Protein AF-A0A3R6Z598-F1 (afdb_monomer_lite)

Structure (mmCIF, N/CA/C/O backbone):
data_AF-A0A3R6Z598-F1
#
_entry.id   AF-A0A3R6Z598-F1
#
loop_
_atom_site.group_PDB
_atom_site.id
_atom_site.type_symbol
_atom_site.label_atom_id
_atom_site.label_alt_id
_atom_site.label_comp_id
_atom_site.label_asym_id
_atom_site.label_entity_id
_atom_site.label_seq_id
_atom_site.pdbx_PDB_ins_code
_atom_site.Cartn_x
_atom_site.Cartn_y
_atom_site.Cartn_z
_atom_site.occupancy
_atom_site.B_iso_or_equiv
_atom_site.auth_seq_id
_atom_site.auth_comp_id
_atom_site.auth_asym_id
_atom_site.auth_atom_id
_atom_site.pdbx_PDB_model_num
ATOM 1 N N . MET A 1 1 ? -0.559 -13.082 2.920 1.00 54.38 1 MET A N 1
ATOM 2 C CA . MET A 1 1 ? -1.347 -12.365 3.961 1.00 54.38 1 MET A CA 1
ATOM 3 C C . MET A 1 1 ? -2.102 -11.106 3.467 1.00 54.38 1 MET A C 1
ATOM 5 O O . MET A 1 1 ? -2.810 -10.510 4.268 1.00 54.38 1 MET A O 1
ATOM 9 N N . ARG A 1 2 ? -2.012 -10.672 2.191 1.00 60.94 2 ARG A N 1
ATOM 10 C CA . ARG A 1 2 ? -2.784 -9.516 1.658 1.00 60.94 2 ARG A CA 1
ATOM 11 C C . ARG A 1 2 ? -4.159 -9.906 1.095 1.00 60.94 2 ARG A C 1
ATOM 13 O O . ARG A 1 2 ? -5.137 -9.230 1.385 1.00 60.94 2 ARG A O 1
ATOM 20 N N . LEU A 1 3 ? -4.236 -11.046 0.399 1.00 59.78 3 LEU A N 1
ATOM 21 C CA . LEU A 1 3 ? -5.486 -11.645 -0.090 1.00 59.78 3 LEU A CA 1
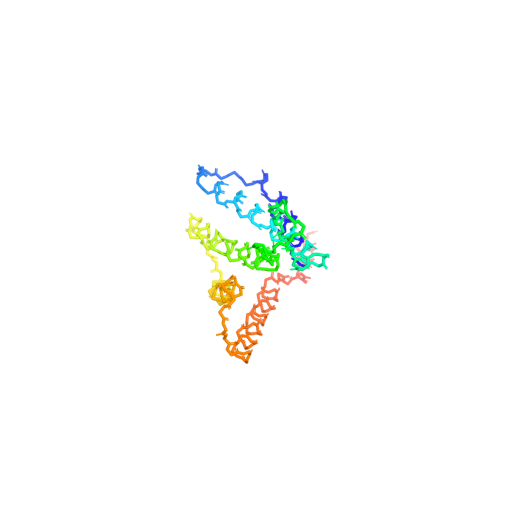ATOM 22 C C . LEU A 1 3 ? -6.497 -11.879 1.045 1.00 59.78 3 LEU A C 1
ATOM 24 O O . LEU A 1 3 ? -7.640 -11.459 0.946 1.00 59.78 3 LEU A O 1
ATOM 28 N N . PHE A 1 4 ? -6.057 -12.468 2.161 1.00 62.81 4 PHE A N 1
ATOM 29 C CA . PHE A 1 4 ? -6.918 -12.685 3.327 1.00 62.81 4 PHE A CA 1
ATOM 30 C C . PHE A 1 4 ? -7.465 -11.380 3.913 1.00 62.81 4 PHE A C 1
ATOM 32 O O . PHE A 1 4 ? -8.636 -11.327 4.254 1.00 62.81 4 PHE A O 1
ATOM 39 N N . ARG A 1 5 ? -6.667 -10.302 3.955 1.00 64.75 5 ARG A N 1
ATOM 40 C CA . ARG A 1 5 ? -7.159 -8.981 4.387 1.00 64.75 5 ARG A CA 1
ATOM 41 C C . ARG A 1 5 ? -8.180 -8.387 3.422 1.00 64.75 5 ARG A C 1
ATOM 43 O O . ARG A 1 5 ? -9.102 -7.713 3.866 1.00 64.75 5 ARG A O 1
ATOM 50 N N . PHE A 1 6 ? -8.017 -8.629 2.123 1.00 64.25 6 PHE A N 1
ATOM 51 C CA . PHE A 1 6 ? -9.007 -8.235 1.126 1.00 64.25 6 PHE A CA 1
ATOM 52 C C . PHE A 1 6 ? -10.321 -9.008 1.305 1.00 64.25 6 PHE A C 1
ATOM 54 O O . PHE A 1 6 ? -11.374 -8.381 1.369 1.00 64.25 6 PHE A O 1
ATOM 61 N N . ILE A 1 7 ? -10.258 -10.336 1.449 1.00 65.38 7 ILE A N 1
ATOM 62 C CA . ILE A 1 7 ? -11.435 -11.192 1.670 1.00 65.38 7 ILE A CA 1
ATOM 63 C C . ILE A 1 7 ? -12.159 -10.785 2.955 1.00 65.38 7 ILE A C 1
ATOM 65 O O . ILE A 1 7 ? -13.371 -10.600 2.938 1.00 65.38 7 ILE A O 1
ATOM 69 N N . ASP A 1 8 ? -11.415 -10.570 4.039 1.00 64.31 8 ASP A N 1
ATOM 70 C CA . ASP A 1 8 ? -11.957 -10.140 5.328 1.00 64.31 8 ASP A CA 1
ATOM 71 C C . ASP A 1 8 ? -12.664 -8.776 5.209 1.00 64.31 8 ASP A C 1
ATOM 73 O O . ASP A 1 8 ? -13.822 -8.623 5.594 1.00 64.31 8 ASP A O 1
ATOM 77 N N . MET A 1 9 ? -12.038 -7.795 4.542 1.00 65.81 9 MET A N 1
ATOM 78 C CA . MET A 1 9 ? -12.676 -6.503 4.260 1.00 65.81 9 MET A CA 1
ATOM 79 C C . MET A 1 9 ? -13.914 -6.607 3.369 1.00 65.81 9 MET A C 1
ATOM 81 O O . MET A 1 9 ? -14.874 -5.868 3.588 1.00 65.81 9 MET A O 1
ATOM 85 N N . TRP A 1 10 ? -13.892 -7.481 2.363 1.00 66.25 10 TRP A N 1
ATOM 86 C CA . TRP A 1 10 ? -15.014 -7.693 1.453 1.00 66.25 10 TRP A CA 1
ATOM 87 C C . TRP A 1 10 ? -16.196 -8.354 2.164 1.00 66.25 10 TRP A C 1
ATOM 89 O O . TRP A 1 10 ? -17.331 -7.923 1.981 1.00 66.25 10 TRP A O 1
ATOM 99 N N . MET A 1 11 ? -15.936 -9.338 3.030 1.00 64.31 11 MET A N 1
ATOM 100 C CA . MET A 1 11 ? -16.964 -10.007 3.832 1.00 64.31 11 MET A CA 1
ATOM 101 C C . MET A 1 11 ? -17.554 -9.104 4.923 1.00 64.31 11 MET A C 1
ATOM 103 O O . MET A 1 11 ? -18.752 -9.175 5.191 1.00 64.31 11 MET A O 1
ATOM 107 N N . LEU A 1 12 ? -16.756 -8.209 5.513 1.00 62.19 12 LEU A N 1
ATOM 108 C CA . LEU A 1 12 ? -17.228 -7.214 6.486 1.00 62.19 12 LEU A CA 1
ATOM 109 C C . LEU A 1 12 ? -17.931 -6.008 5.848 1.00 62.19 12 LEU A C 1
ATOM 111 O O . LEU A 1 12 ? -18.645 -5.275 6.527 1.00 62.19 12 LEU A O 1
ATOM 115 N N . PHE A 1 13 ? -17.736 -5.753 4.556 1.00 62.94 13 PHE A N 1
ATOM 116 C CA . PHE A 1 13 ? -18.362 -4.620 3.877 1.00 62.94 13 PHE A CA 1
ATOM 117 C C . PHE A 1 13 ? -19.906 -4.635 3.901 1.00 62.94 13 PHE A C 1
ATOM 119 O O . PHE A 1 13 ? -20.483 -3.595 4.227 1.00 62.94 13 PHE A O 1
ATOM 126 N N . PRO A 1 14 ? -20.605 -5.750 3.600 1.00 62.31 14 PRO A N 1
ATOM 127 C CA . PRO A 1 14 ? -22.068 -5.793 3.637 1.00 62.31 14 PRO A CA 1
ATOM 128 C C . PRO A 1 14 ? -22.657 -5.704 5.052 1.00 62.31 14 PRO A C 1
ATOM 130 O O . PRO A 1 14 ? -23.812 -5.308 5.196 1.00 62.31 14 PRO A O 1
ATOM 133 N N . THR A 1 15 ? -21.894 -6.035 6.098 1.00 61.12 15 THR A N 1
ATOM 134 C CA . THR A 1 15 ? -22.386 -6.017 7.486 1.00 61.12 15 THR A CA 1
ATOM 135 C C . THR A 1 15 ? -22.298 -4.637 8.138 1.00 61.12 15 THR A C 1
ATOM 137 O O . THR A 1 15 ? -22.972 -4.384 9.138 1.00 61.12 15 THR A O 1
ATOM 140 N N . VAL A 1 16 ? -21.527 -3.704 7.567 1.00 64.31 16 VAL A N 1
ATOM 141 C CA . VAL A 1 16 ? -21.363 -2.363 8.137 1.00 64.31 16 VAL A CA 1
ATOM 142 C C . VAL A 1 16 ? -22.366 -1.371 7.540 1.00 64.31 16 VAL A C 1
ATOM 144 O O . VAL A 1 16 ? -22.236 -0.915 6.403 1.00 64.31 16 VAL A O 1
ATOM 147 N N . LYS A 1 17 ? -23.346 -0.956 8.350 1.00 64.19 17 LYS A N 1
ATOM 148 C CA . LYS A 1 17 ? -24.222 0.186 8.045 1.00 64.19 17 LYS A CA 1
ATOM 149 C C . LYS A 1 17 ? -23.512 1.498 8.395 1.00 64.19 17 LYS A C 1
ATOM 151 O O . LYS A 1 17 ? -23.616 1.995 9.514 1.00 64.19 17 LYS A O 1
ATOM 156 N N . ASP A 1 18 ? -22.779 2.066 7.440 1.00 67.31 18 ASP A N 1
ATOM 157 C CA . ASP A 1 18 ? -22.154 3.383 7.610 1.00 67.31 18 ASP A CA 1
ATOM 158 C C . ASP A 1 18 ? -23.231 4.495 7.565 1.00 67.31 18 ASP A C 1
ATOM 160 O O . ASP A 1 18 ? -23.926 4.656 6.562 1.00 67.31 18 ASP A O 1
ATOM 164 N N . LYS A 1 19 ? -23.355 5.293 8.639 1.00 68.19 19 LYS A N 1
ATOM 165 C CA . LYS A 1 19 ? -24.303 6.429 8.719 1.00 68.19 19 LYS A CA 1
ATOM 166 C C . LYS A 1 19 ? -23.965 7.586 7.769 1.00 68.19 19 LYS A C 1
ATOM 168 O O . LYS A 1 19 ? -24.848 8.369 7.440 1.00 68.19 19 LYS A O 1
ATOM 173 N N . SER A 1 20 ? -22.705 7.726 7.346 1.00 80.25 20 SER A N 1
ATOM 174 C CA . SER A 1 20 ? -22.258 8.839 6.500 1.00 80.25 20 SER A CA 1
ATOM 175 C C . SER A 1 20 ? -21.803 8.359 5.118 1.00 80.25 20 SER A C 1
ATOM 177 O O . SER A 1 20 ? -21.050 7.389 4.982 1.00 80.25 20 SER A O 1
ATOM 179 N N . SER A 1 21 ? -22.231 9.079 4.075 1.00 79.75 21 SER A N 1
ATOM 180 C CA . SER A 1 21 ? -21.875 8.774 2.680 1.00 79.75 21 SER A CA 1
ATOM 181 C C . SER A 1 21 ? -20.357 8.809 2.453 1.00 79.75 21 SER A C 1
ATOM 183 O O . SER A 1 21 ? -19.799 7.959 1.759 1.00 79.75 21 SER A O 1
ATOM 185 N N . VAL A 1 22 ? -19.658 9.731 3.123 1.00 79.81 22 VAL A N 1
ATOM 186 C CA . VAL A 1 22 ? -18.204 9.878 2.987 1.00 79.81 22 VAL A CA 1
ATOM 187 C C . VAL A 1 22 ? -17.445 8.718 3.634 1.00 79.81 22 VAL A C 1
ATOM 189 O O . VAL A 1 22 ? -16.492 8.221 3.040 1.00 79.81 22 VAL A O 1
ATOM 192 N N . THR A 1 23 ? -17.861 8.229 4.808 1.00 79.75 23 THR A N 1
ATOM 193 C CA . THR A 1 23 ? -17.222 7.048 5.420 1.00 79.75 23 THR A CA 1
ATOM 194 C C . THR A 1 23 ? -17.426 5.811 4.547 1.00 79.75 23 THR A C 1
ATOM 196 O O . THR A 1 23 ? -16.484 5.048 4.331 1.00 79.75 23 THR A O 1
ATOM 199 N N . ARG A 1 24 ? -18.618 5.663 3.954 1.00 80.69 24 ARG A N 1
ATOM 200 C CA . ARG A 1 24 ? -18.903 4.595 2.991 1.00 80.69 24 ARG A CA 1
ATOM 201 C C . ARG A 1 24 ? -18.015 4.697 1.748 1.00 80.69 24 ARG A C 1
ATOM 203 O O . ARG A 1 24 ? -17.502 3.680 1.283 1.00 80.69 24 ARG A O 1
ATOM 210 N N . PHE A 1 25 ? -17.810 5.904 1.218 1.00 82.50 25 PHE A N 1
ATOM 211 C CA . PHE A 1 25 ? -16.898 6.142 0.098 1.00 82.50 25 PHE A CA 1
ATOM 212 C C . PHE A 1 25 ? -15.451 5.793 0.459 1.00 82.50 25 PHE A C 1
ATOM 214 O O . PHE A 1 25 ? -14.818 5.046 -0.278 1.00 82.50 25 PHE A O 1
ATOM 221 N N . LEU A 1 26 ? -14.950 6.237 1.616 1.00 82.00 26 LEU A N 1
ATOM 222 C CA . LEU A 1 26 ? -13.602 5.908 2.094 1.00 82.00 26 LEU A CA 1
ATOM 223 C C . LEU A 1 26 ? -13.401 4.394 2.250 1.00 82.00 26 LEU A C 1
ATOM 225 O O . LEU A 1 26 ? -12.362 3.867 1.855 1.00 82.00 26 LEU A O 1
ATOM 229 N N . ARG A 1 27 ? -14.404 3.673 2.767 1.00 82.06 27 ARG A N 1
ATOM 230 C CA . ARG A 1 27 ? -14.362 2.209 2.891 1.00 82.06 27 ARG A CA 1
ATOM 231 C C . ARG A 1 27 ? -14.312 1.529 1.520 1.00 82.06 27 ARG A C 1
ATOM 233 O O . ARG A 1 27 ? -13.471 0.658 1.312 1.00 82.06 27 ARG A O 1
ATOM 240 N N . LYS A 1 28 ? -15.153 1.960 0.572 1.00 82.69 28 LYS A N 1
ATOM 241 C CA . LYS A 1 28 ? -15.140 1.472 -0.821 1.00 82.69 28 LYS A CA 1
ATOM 242 C C . LYS A 1 28 ? -13.811 1.762 -1.516 1.00 82.69 28 LYS A C 1
ATOM 244 O O . LYS A 1 28 ? -13.245 0.867 -2.133 1.00 82.69 28 LYS A O 1
ATOM 249 N N . ALA A 1 29 ? -13.300 2.984 -1.379 1.00 83.00 29 ALA A N 1
ATOM 250 C CA . ALA A 1 29 ? -12.017 3.395 -1.931 1.00 83.00 29 ALA A CA 1
ATOM 251 C C . ALA A 1 29 ? -10.882 2.540 -1.360 1.00 83.00 29 ALA A C 1
ATOM 253 O O . ALA A 1 29 ? -10.038 2.068 -2.112 1.00 83.00 29 ALA A O 1
ATOM 254 N N . ARG A 1 30 ? -10.906 2.251 -0.053 1.00 83.31 30 ARG A N 1
ATOM 255 C CA . ARG A 1 30 ? -9.912 1.387 0.590 1.00 83.31 30 ARG A CA 1
ATOM 256 C C . ARG A 1 30 ? -9.959 -0.040 0.036 1.00 83.31 30 ARG A C 1
ATOM 258 O O . ARG A 1 30 ? -8.915 -0.587 -0.310 1.00 83.31 30 ARG A O 1
ATOM 265 N N . ILE A 1 31 ? -11.148 -0.618 -0.131 1.00 82.94 31 ILE A N 1
ATOM 266 C CA . ILE A 1 31 ? -11.314 -1.937 -0.767 1.00 82.94 31 ILE A CA 1
ATOM 267 C C . ILE A 1 31 ? -10.770 -1.917 -2.199 1.00 82.94 31 ILE A C 1
ATOM 269 O O . ILE A 1 31 ? -9.975 -2.782 -2.557 1.00 82.94 31 ILE A O 1
ATOM 273 N N . LEU A 1 32 ? -11.124 -0.902 -2.992 1.00 83.81 32 LEU A N 1
ATOM 274 C CA . LEU A 1 32 ? -10.622 -0.747 -4.356 1.00 83.81 32 LEU A CA 1
ATOM 275 C C . LEU A 1 32 ? -9.091 -0.638 -4.387 1.00 83.81 32 LEU A C 1
ATOM 277 O O . LEU A 1 32 ? -8.451 -1.297 -5.199 1.00 83.81 32 LEU A O 1
ATOM 281 N N . THR A 1 33 ? -8.479 0.114 -3.465 1.00 85.62 33 THR A N 1
ATOM 282 C CA . THR A 1 33 ? -7.013 0.188 -3.377 1.00 85.62 33 THR A CA 1
ATOM 283 C C . THR A 1 33 ? -6.375 -1.160 -3.050 1.00 85.62 33 THR A C 1
ATOM 285 O O . THR A 1 33 ? -5.319 -1.461 -3.601 1.00 85.62 33 THR A O 1
ATOM 288 N N . PHE A 1 34 ? -7.014 -2.005 -2.231 1.00 81.81 34 PHE A N 1
ATOM 289 C CA . PHE A 1 34 ? -6.540 -3.372 -1.986 1.00 81.81 34 PHE A CA 1
ATOM 290 C C . PHE A 1 34 ? -6.644 -4.256 -3.233 1.00 81.81 34 PHE A C 1
ATOM 292 O O . PHE A 1 34 ? -5.706 -5.005 -3.507 1.00 81.81 34 PHE A O 1
ATOM 299 N N . VAL A 1 35 ? -7.729 -4.137 -4.008 1.00 83.31 35 VAL A N 1
ATOM 300 C CA . VAL A 1 35 ? -7.879 -4.838 -5.296 1.00 83.31 35 VAL A CA 1
ATOM 301 C C . VAL A 1 35 ? -6.770 -4.426 -6.256 1.00 83.31 35 VAL A C 1
ATOM 303 O O . VAL A 1 35 ? -6.075 -5.286 -6.787 1.00 83.31 35 VAL A O 1
ATOM 306 N N . CYS A 1 36 ? -6.554 -3.121 -6.434 1.00 83.50 36 CYS A N 1
ATOM 307 C CA . CYS A 1 36 ? -5.505 -2.608 -7.312 1.00 83.50 36 CYS A CA 1
ATOM 308 C C . CYS A 1 36 ? -4.111 -3.035 -6.840 1.00 83.50 36 CYS A C 1
ATOM 310 O O . CYS A 1 36 ? -3.287 -3.434 -7.656 1.00 83.50 36 CYS A O 1
ATOM 312 N N . MET A 1 37 ? -3.848 -3.007 -5.529 1.00 84.06 37 MET A N 1
ATOM 313 C CA . MET A 1 37 ? -2.574 -3.462 -4.970 1.00 84.06 37 MET A CA 1
ATOM 314 C C . MET A 1 37 ? -2.327 -4.941 -5.289 1.00 84.06 37 MET A C 1
ATOM 316 O O . MET A 1 37 ? -1.249 -5.279 -5.766 1.00 84.06 37 MET A O 1
ATOM 320 N N . TYR A 1 38 ? -3.329 -5.805 -5.089 1.00 81.56 38 TYR A N 1
ATOM 321 C CA . TYR A 1 38 ? -3.233 -7.221 -5.446 1.00 81.56 38 TYR A CA 1
ATOM 322 C C . TYR A 1 38 ? -3.039 -7.409 -6.955 1.00 81.56 38 TYR A C 1
ATOM 324 O O . TYR A 1 38 ? -2.161 -8.158 -7.374 1.00 81.56 38 TYR A O 1
ATOM 332 N N . LEU A 1 39 ? -3.804 -6.697 -7.783 1.00 83.50 39 LEU A N 1
ATOM 333 C CA . LEU A 1 39 ? -3.697 -6.783 -9.237 1.00 83.50 39 LEU A CA 1
ATOM 334 C C . LEU A 1 39 ? -2.296 -6.382 -9.722 1.00 83.50 39 LEU A C 1
ATOM 336 O O . LEU A 1 39 ? -1.671 -7.131 -10.466 1.00 83.50 39 LEU A O 1
ATOM 340 N N . PHE A 1 40 ? -1.767 -5.245 -9.264 1.00 83.38 40 PHE A N 1
ATOM 341 C CA . PHE A 1 40 ? -0.434 -4.780 -9.650 1.00 83.38 40 PHE A CA 1
ATOM 342 C C . PHE A 1 40 ? 0.687 -5.653 -9.098 1.00 83.38 40 PHE A C 1
ATOM 344 O O . PHE A 1 40 ? 1.696 -5.818 -9.777 1.00 83.38 40 PHE A O 1
ATOM 351 N N . GLU A 1 41 ? 0.525 -6.229 -7.906 1.00 83.56 41 GLU A N 1
ATOM 352 C CA . GLU A 1 41 ? 1.467 -7.208 -7.360 1.00 83.56 41 GLU A CA 1
ATOM 353 C C . GLU A 1 41 ? 1.572 -8.421 -8.294 1.00 83.56 41 GLU A C 1
ATOM 355 O O . GLU A 1 41 ? 2.671 -8.745 -8.740 1.00 83.56 41 GLU A O 1
ATOM 360 N N . ASN A 1 42 ? 0.441 -9.003 -8.704 1.00 82.69 42 ASN A N 1
ATOM 361 C CA . ASN A 1 42 ? 0.432 -10.141 -9.625 1.00 82.69 42 ASN A CA 1
ATOM 362 C C . ASN A 1 42 ? 0.928 -9.765 -11.029 1.00 82.69 42 ASN A C 1
ATOM 364 O O . ASN A 1 42 ? 1.775 -10.463 -11.576 1.00 82.69 42 ASN A O 1
ATOM 368 N N . ILE A 1 43 ? 0.479 -8.638 -11.598 1.00 82.12 43 ILE A N 1
ATOM 369 C CA . ILE A 1 43 ? 0.964 -8.164 -12.906 1.00 82.12 43 ILE A CA 1
ATOM 370 C C . ILE A 1 43 ?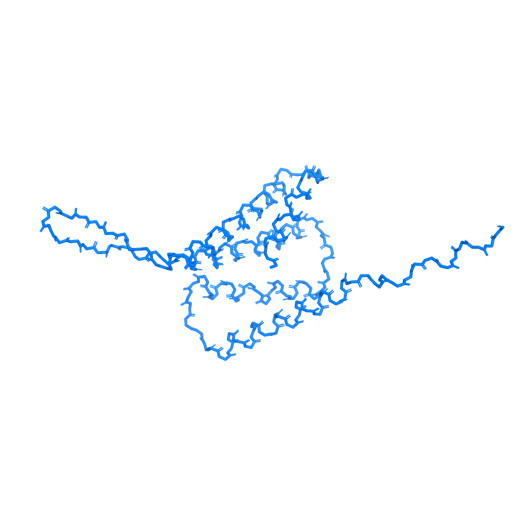 2.474 -7.942 -12.861 1.00 82.12 43 ILE A C 1
ATOM 372 O O . ILE A 1 43 ? 3.159 -8.320 -13.800 1.00 82.12 43 ILE A O 1
ATOM 376 N N . SER A 1 44 ? 3.015 -7.386 -11.773 1.00 81.81 44 SER A N 1
ATOM 377 C CA . SER A 1 44 ? 4.453 -7.129 -11.663 1.00 81.81 44 SER A CA 1
ATOM 378 C C . SER A 1 44 ? 5.316 -8.393 -11.632 1.00 81.81 44 SER A C 1
ATOM 380 O O . 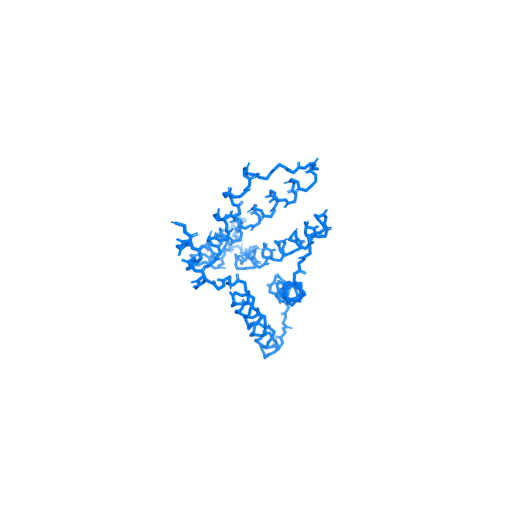SER A 1 44 ? 6.482 -8.310 -12.011 1.00 81.81 44 SER A O 1
ATOM 382 N N . LEU A 1 45 ? 4.757 -9.541 -11.225 1.00 78.88 45 LEU A N 1
ATOM 383 C CA . LEU A 1 45 ? 5.451 -10.832 -11.266 1.00 78.88 45 LEU A CA 1
ATOM 384 C C . LEU A 1 45 ? 5.608 -11.343 -12.704 1.00 78.88 45 LEU A C 1
ATOM 386 O O . LEU A 1 45 ? 6.664 -11.860 -13.052 1.00 78.88 45 LEU A O 1
ATOM 390 N N . PHE A 1 46 ? 4.581 -11.171 -13.542 1.00 77.56 46 PHE A N 1
ATOM 391 C CA . PHE A 1 46 ? 4.594 -11.635 -14.936 1.00 77.56 46 PHE A CA 1
ATOM 392 C C . PHE A 1 46 ? 5.178 -10.601 -15.908 1.00 77.56 46 PHE A C 1
ATOM 394 O O . PHE A 1 46 ? 5.896 -10.943 -16.842 1.00 77.56 46 PHE A O 1
ATOM 401 N N . PHE A 1 47 ? 4.895 -9.322 -15.670 1.00 77.81 47 PHE A N 1
ATOM 402 C CA . PHE A 1 47 ? 5.295 -8.184 -16.489 1.00 77.81 47 PHE A CA 1
ATOM 403 C C . PHE A 1 47 ? 5.912 -7.111 -15.585 1.00 77.81 47 PHE A C 1
ATOM 405 O O . PHE A 1 47 ? 5.246 -6.150 -15.202 1.00 77.81 47 PHE A O 1
ATOM 412 N N . PRO A 1 48 ? 7.197 -7.228 -15.213 1.00 72.88 48 PRO A N 1
ATOM 413 C CA . PRO A 1 48 ? 7.831 -6.283 -14.292 1.00 72.88 48 PRO A CA 1
ATOM 414 C C . PRO A 1 48 ? 7.974 -4.876 -14.890 1.00 72.88 48 PRO A C 1
ATOM 416 O O . PRO A 1 48 ? 7.960 -3.872 -14.167 1.00 72.88 48 PRO A O 1
ATOM 419 N N . SER A 1 49 ? 8.120 -4.773 -16.212 1.00 75.94 49 SER A N 1
ATOM 420 C CA . SER A 1 49 ? 8.170 -3.509 -16.950 1.00 75.94 49 SER A CA 1
ATOM 421 C C . SER A 1 49 ? 7.481 -3.670 -18.298 1.00 75.94 49 SER A C 1
ATOM 423 O O . SER A 1 49 ? 7.813 -4.574 -19.057 1.00 75.94 49 SER A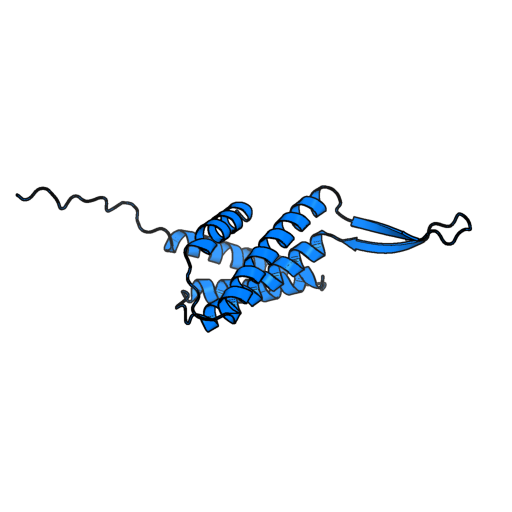 O 1
ATOM 425 N N . THR A 1 50 ? 6.530 -2.792 -18.602 1.00 74.06 50 THR A N 1
ATOM 426 C CA . THR A 1 50 ? 5.919 -2.708 -19.933 1.00 74.06 50 THR A CA 1
ATOM 427 C C . THR A 1 50 ? 6.437 -1.472 -20.642 1.00 74.06 50 THR A C 1
ATOM 429 O O . THR A 1 50 ? 6.309 -0.353 -20.135 1.00 74.06 50 THR A O 1
ATOM 432 N N . HIS A 1 51 ? 7.021 -1.682 -21.815 1.00 74.75 51 HIS A N 1
ATOM 433 C CA . HIS A 1 51 ? 7.499 -0.614 -22.676 1.00 74.75 51 HIS A CA 1
ATOM 434 C C . HIS A 1 51 ? 6.398 -0.259 -23.669 1.00 74.75 51 HIS A C 1
ATOM 436 O O . HIS A 1 51 ? 6.056 -1.053 -24.542 1.00 74.75 51 HIS A O 1
ATOM 442 N N . VAL A 1 52 ? 5.834 0.935 -23.529 1.00 69.44 52 VAL A N 1
ATOM 443 C CA . VAL A 1 52 ? 4.934 1.495 -24.532 1.00 69.44 52 VAL A CA 1
ATOM 444 C C . VAL A 1 52 ? 5.813 2.030 -25.653 1.00 69.44 52 VAL A C 1
ATOM 446 O O . VAL A 1 52 ? 6.574 2.986 -25.464 1.00 69.44 52 VAL A O 1
ATOM 449 N N . THR A 1 53 ? 5.755 1.360 -26.799 1.00 72.94 53 THR A N 1
ATOM 450 C CA . THR A 1 53 ? 6.392 1.818 -28.034 1.00 72.94 53 THR A CA 1
ATOM 451 C C . THR A 1 53 ? 5.347 2.515 -28.884 1.00 72.94 53 THR A C 1
ATOM 453 O O . THR A 1 53 ? 4.214 2.049 -28.977 1.00 72.94 53 THR A O 1
ATOM 456 N N . VAL A 1 54 ? 5.716 3.652 -29.464 1.00 68.25 54 VAL A N 1
ATOM 457 C CA . VAL A 1 54 ? 4.906 4.325 -30.480 1.00 68.25 54 VAL A CA 1
ATOM 458 C C . VAL A 1 54 ? 5.634 4.135 -31.802 1.00 68.25 54 VAL A C 1
ATOM 460 O O . VAL A 1 54 ? 6.854 4.312 -31.871 1.00 68.25 54 VAL A O 1
ATOM 463 N N . ASP A 1 55 ? 4.902 3.689 -32.818 1.00 63.31 55 ASP A N 1
ATOM 464 C CA . ASP A 1 55 ? 5.433 3.519 -34.166 1.00 63.31 55 ASP A CA 1
ATOM 465 C C . ASP A 1 55 ? 5.202 4.823 -34.937 1.00 63.31 55 ASP A C 1
ATOM 467 O O . ASP A 1 55 ? 4.068 5.165 -35.263 1.00 63.31 55 ASP A O 1
ATOM 471 N N . GLU A 1 56 ? 6.268 5.587 -35.182 1.00 60.19 56 GLU A N 1
ATOM 472 C CA . GLU A 1 56 ? 6.210 6.859 -35.926 1.00 60.19 56 GLU A CA 1
ATOM 473 C C . GLU A 1 56 ? 6.200 6.651 -37.457 1.00 60.19 56 GLU A C 1
ATOM 475 O O . GLU A 1 56 ? 6.496 7.565 -38.221 1.00 60.19 56 GLU A O 1
ATOM 480 N N . GLY A 1 57 ? 5.859 5.452 -37.943 1.00 55.12 57 GLY A N 1
ATOM 481 C CA . GLY A 1 57 ? 5.590 5.221 -39.367 1.00 55.12 57 GLY A CA 1
ATOM 482 C C . GLY A 1 57 ? 6.823 5.131 -40.277 1.00 55.12 57 GLY A C 1
ATOM 483 O O . GLY A 1 57 ? 6.680 5.168 -41.494 1.00 55.12 57 GLY A O 1
ATOM 484 N N . GLN A 1 58 ? 8.033 4.972 -39.727 1.00 56.22 58 GLN A N 1
ATOM 485 C CA . GLN A 1 58 ? 9.276 4.778 -40.503 1.00 56.22 58 GLN A CA 1
ATOM 486 C C . GLN A 1 58 ? 10.124 3.577 -40.037 1.00 56.22 58 GLN A C 1
ATOM 488 O O . GLN A 1 58 ? 11.331 3.528 -40.264 1.00 56.22 58 GLN A O 1
ATOM 493 N N . GLY A 1 59 ? 9.531 2.605 -39.335 1.00 57.75 59 GLY A N 1
ATOM 494 C CA . G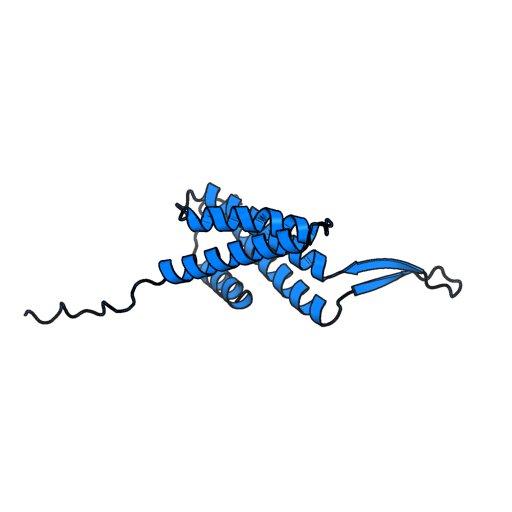LY A 1 59 ? 10.245 1.408 -38.862 1.00 57.75 59 GLY A CA 1
ATOM 495 C C . GLY A 1 59 ? 11.181 1.643 -37.665 1.00 57.75 59 GLY A C 1
ATOM 496 O O . GLY A 1 59 ? 11.830 0.710 -37.194 1.00 57.75 59 GLY A O 1
ATOM 497 N N . LYS A 1 60 ? 11.232 2.865 -37.117 1.00 51.12 60 LYS A N 1
ATOM 498 C CA . LYS A 1 60 ? 11.904 3.176 -35.847 1.00 51.12 60 LYS A CA 1
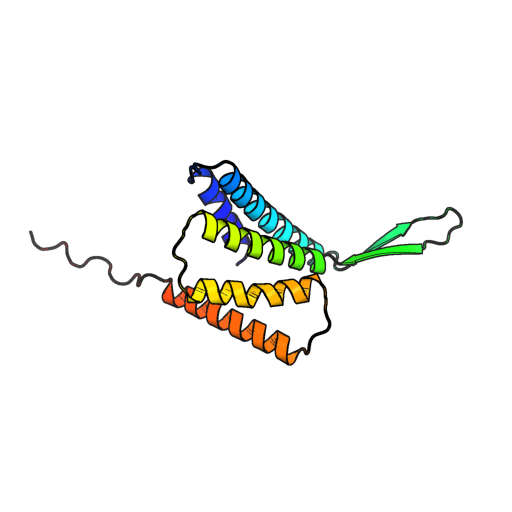ATOM 499 C C . LYS A 1 60 ? 10.895 3.135 -34.702 1.00 51.12 60 LYS A C 1
ATOM 501 O O . LYS A 1 60 ? 10.240 4.126 -34.400 1.00 51.12 60 LYS A O 1
ATOM 506 N N . ARG A 1 61 ? 10.819 1.993 -34.016 1.00 58.03 61 ARG A N 1
ATOM 507 C CA . ARG A 1 61 ? 10.089 1.880 -32.745 1.00 58.03 61 ARG A CA 1
ATOM 508 C C . ARG A 1 61 ? 10.855 2.631 -31.658 1.00 58.03 61 ARG A C 1
ATOM 510 O O . ARG A 1 61 ? 11.930 2.195 -31.249 1.00 58.03 61 ARG A O 1
ATOM 517 N N . ARG A 1 62 ? 10.312 3.747 -31.167 1.00 62.31 62 ARG A N 1
ATOM 518 C CA . ARG A 1 62 ? 10.826 4.425 -29.967 1.00 62.31 62 ARG A CA 1
ATOM 519 C C . ARG A 1 62 ? 9.982 4.042 -28.758 1.00 62.31 62 ARG A C 1
ATOM 521 O O . ARG A 1 62 ? 8.756 4.117 -28.778 1.00 62.31 62 ARG A O 1
ATOM 528 N N . THR A 1 63 ? 10.645 3.618 -27.685 1.00 61.00 63 THR A N 1
ATOM 529 C CA . THR A 1 63 ? 10.013 3.406 -26.378 1.00 61.00 63 THR A CA 1
ATOM 530 C C . THR A 1 63 ? 9.744 4.764 -25.735 1.00 61.00 63 THR A C 1
ATOM 532 O O . THR A 1 63 ? 10.685 5.440 -25.324 1.00 61.00 63 THR A O 1
ATOM 535 N N . VAL A 1 64 ? 8.478 5.167 -25.648 1.00 63.16 64 VAL A N 1
ATOM 536 C CA . VAL A 1 64 ? 8.075 6.478 -25.110 1.00 63.16 64 VAL A CA 1
ATOM 537 C C . VAL A 1 64 ? 7.889 6.416 -23.595 1.00 63.16 64 VAL A C 1
ATOM 539 O O . VAL A 1 64 ? 8.216 7.360 -22.881 1.00 63.16 64 VAL A O 1
ATOM 542 N N . LEU A 1 65 ? 7.405 5.283 -23.079 1.00 68.75 65 LEU A N 1
ATOM 543 C CA . LEU A 1 65 ? 7.097 5.135 -21.662 1.00 68.75 65 LEU A CA 1
ATOM 544 C C . LEU A 1 65 ? 7.476 3.739 -21.172 1.00 68.75 65 LEU A C 1
ATOM 546 O O . LEU A 1 65 ? 7.027 2.736 -21.719 1.00 68.75 65 LEU A O 1
ATOM 550 N N . THR A 1 66 ? 8.269 3.667 -20.105 1.00 72.00 66 THR A N 1
ATOM 551 C CA . THR A 1 66 ? 8.497 2.409 -19.383 1.00 72.00 66 THR A CA 1
ATOM 552 C C . THR A 1 66 ? 7.658 2.421 -18.115 1.00 72.00 66 THR A C 1
ATOM 554 O O . THR A 1 66 ? 7.974 3.117 -17.149 1.00 72.00 66 THR A O 1
ATOM 557 N N . VAL A 1 67 ? 6.571 1.654 -18.111 1.00 73.31 67 VAL A N 1
ATOM 558 C CA . VAL A 1 67 ? 5.691 1.521 -16.949 1.00 73.31 67 VAL A CA 1
ATOM 559 C C . VAL A 1 67 ? 6.206 0.384 -16.076 1.00 73.31 67 VAL A C 1
ATOM 561 O O . VAL A 1 67 ? 6.260 -0.768 -16.497 1.00 73.31 67 VAL A O 1
ATOM 564 N N . ARG A 1 68 ? 6.590 0.711 -14.839 1.00 77.06 68 ARG A N 1
ATOM 565 C CA . ARG A 1 68 ? 6.999 -0.266 -13.823 1.00 77.06 68 ARG A CA 1
ATOM 566 C C . ARG A 1 68 ? 5.836 -0.565 -12.889 1.00 77.06 68 ARG A C 1
ATOM 568 O O . ARG A 1 68 ? 5.536 0.233 -12.003 1.00 77.06 68 ARG A O 1
ATOM 575 N N . TRP A 1 69 ? 5.214 -1.726 -13.050 1.00 79.38 69 TRP A N 1
ATOM 576 C CA . TRP A 1 69 ? 4.023 -2.139 -12.295 1.00 79.38 69 TRP A CA 1
ATOM 577 C C . TRP A 1 69 ? 4.260 -2.250 -10.783 1.00 79.38 69 TRP A C 1
ATOM 579 O O . TRP A 1 69 ? 3.393 -1.875 -9.997 1.00 79.38 69 TRP A O 1
ATOM 589 N N . SER A 1 70 ? 5.479 -2.614 -10.363 1.00 78.50 70 SER A N 1
ATOM 590 C CA . SER A 1 70 ? 5.878 -2.602 -8.943 1.00 78.50 70 SER A CA 1
ATOM 591 C C . SER A 1 70 ? 5.698 -1.221 -8.290 1.00 78.50 70 SER A C 1
ATOM 593 O O . SER A 1 70 ? 5.285 -1.138 -7.136 1.00 78.50 70 SER A O 1
ATOM 595 N N . ARG A 1 71 ? 5.934 -0.121 -9.023 1.00 83.06 71 ARG A N 1
ATOM 596 C CA . ARG A 1 71 ? 5.731 1.239 -8.495 1.00 83.06 71 ARG A CA 1
ATOM 597 C C . ARG A 1 71 ? 4.260 1.483 -8.157 1.00 83.06 71 ARG A C 1
ATOM 599 O O . ARG A 1 71 ? 3.960 2.030 -7.102 1.00 83.06 71 ARG A O 1
ATOM 606 N N . TRP A 1 72 ? 3.354 1.047 -9.027 1.00 81.25 72 TRP A N 1
ATOM 607 C CA . TRP A 1 72 ? 1.912 1.214 -8.843 1.00 81.25 72 TRP A CA 1
ATOM 608 C C . TRP A 1 72 ? 1.381 0.406 -7.661 1.00 81.25 72 TRP A C 1
ATOM 610 O O . TRP A 1 72 ? 0.535 0.902 -6.922 1.00 81.25 72 TRP A O 1
ATOM 620 N N . CYS A 1 73 ? 1.948 -0.775 -7.401 1.00 85.44 73 CYS A N 1
ATOM 621 C CA . CYS A 1 73 ? 1.659 -1.530 -6.182 1.00 85.44 73 CYS A CA 1
ATOM 622 C C . CYS A 1 73 ? 1.998 -0.719 -4.915 1.00 85.44 73 CYS A C 1
ATOM 624 O O . CYS A 1 73 ? 1.159 -0.593 -4.021 1.00 85.44 73 CYS A O 1
ATOM 626 N N . HIS A 1 74 ? 3.176 -0.083 -4.859 1.00 86.19 74 HIS A N 1
ATOM 627 C CA . HIS A 1 74 ? 3.560 0.769 -3.725 1.00 86.19 74 HIS A CA 1
ATOM 628 C C . HIS A 1 74 ? 2.691 2.029 -3.596 1.00 86.19 74 HIS A C 1
ATOM 630 O O . HIS A 1 74 ? 2.343 2.414 -2.482 1.00 86.19 74 HIS A O 1
ATOM 636 N N . VAL A 1 75 ? 2.272 2.635 -4.713 1.00 85.94 75 VAL A N 1
ATOM 637 C CA . VAL A 1 75 ? 1.327 3.769 -4.711 1.00 85.94 75 VAL A CA 1
ATOM 638 C C . VAL A 1 75 ? -0.030 3.350 -4.137 1.00 85.94 75 VAL A C 1
ATOM 640 O O . VAL A 1 75 ? -0.580 4.047 -3.286 1.00 85.94 75 VAL A O 1
ATOM 643 N N . CYS A 1 76 ? -0.562 2.195 -4.546 1.00 86.38 76 CYS A N 1
ATOM 644 C CA . CYS A 1 76 ? -1.810 1.664 -3.994 1.00 86.38 76 CYS A CA 1
ATOM 645 C C . CYS A 1 76 ? -1.682 1.321 -2.508 1.00 86.38 76 CYS A C 1
ATOM 647 O O . CYS A 1 76 ? -2.616 1.566 -1.742 1.00 86.38 76 CYS A O 1
ATOM 649 N N . TRP A 1 77 ? -0.527 0.805 -2.082 1.00 85.94 77 TRP A N 1
ATOM 650 C CA . TRP A 1 77 ? -0.253 0.556 -0.671 1.00 85.94 77 TRP A CA 1
ATOM 651 C C . TRP A 1 77 ? -0.249 1.856 0.146 1.00 85.94 77 TRP A C 1
ATOM 653 O O . TRP A 1 77 ? -0.936 1.936 1.166 1.00 85.94 77 TRP A O 1
ATOM 663 N N . PHE A 1 78 ? 0.437 2.895 -0.337 1.00 87.12 78 PHE A N 1
ATOM 664 C CA . PHE A 1 78 ? 0.438 4.219 0.285 1.00 87.12 78 PHE A CA 1
ATOM 665 C C . PHE A 1 78 ? -0.978 4.808 0.377 1.00 87.12 78 PHE A C 1
ATOM 667 O O . PHE A 1 78 ? -1.415 5.213 1.455 1.00 87.12 78 PHE A O 1
ATOM 674 N N . ALA A 1 79 ? -1.739 4.781 -0.722 1.00 86.50 79 ALA A N 1
ATOM 675 C CA . ALA A 1 79 ? -3.119 5.261 -0.744 1.00 86.50 79 ALA A CA 1
ATOM 676 C C . ALA A 1 79 ? -4.006 4.505 0.262 1.00 86.50 79 ALA A C 1
ATOM 678 O O . ALA A 1 79 ? -4.788 5.119 0.986 1.00 86.50 79 ALA A O 1
ATOM 679 N N . SER A 1 80 ? -3.843 3.182 0.373 1.00 86.06 80 SER A N 1
ATOM 680 C CA . SER A 1 80 ? -4.558 2.370 1.360 1.00 86.06 80 SER A CA 1
ATOM 681 C C . SER A 1 80 ? -4.211 2.749 2.807 1.00 86.06 80 SER A C 1
ATOM 683 O O . SER A 1 80 ? -5.086 2.666 3.673 1.00 86.06 80 SER A O 1
ATOM 685 N N . LEU A 1 81 ? -2.961 3.123 3.105 1.00 84.62 81 LEU A N 1
ATOM 686 C CA . LEU A 1 81 ? -2.560 3.583 4.442 1.00 84.62 81 LEU A CA 1
ATOM 687 C C . LEU A 1 81 ? -3.224 4.917 4.783 1.00 84.62 81 LEU A C 1
ATOM 689 O O . LEU A 1 81 ? -3.836 5.032 5.843 1.00 84.62 81 LEU A O 1
ATOM 693 N N . VAL A 1 82 ? -3.179 5.884 3.861 1.00 86.50 82 VAL A N 1
ATOM 694 C CA . VAL A 1 82 ? -3.818 7.198 4.036 1.00 86.50 82 VAL A CA 1
ATOM 695 C C . VAL A 1 82 ? -5.322 7.041 4.246 1.00 86.50 82 VAL A C 1
ATOM 697 O O . VAL A 1 82 ? -5.856 7.523 5.242 1.00 86.50 82 VAL A O 1
ATOM 700 N N . LEU A 1 83 ? -5.998 6.285 3.374 1.00 84.88 83 LEU A N 1
ATOM 701 C CA . LEU A 1 83 ? -7.431 6.006 3.501 1.00 84.88 83 LEU A CA 1
ATOM 702 C C . LEU A 1 83 ? -7.767 5.300 4.816 1.00 84.88 83 LEU A C 1
ATOM 704 O O . LEU A 1 83 ? -8.806 5.579 5.411 1.00 84.88 83 LEU A O 1
ATOM 708 N N . GLY A 1 84 ? -6.898 4.394 5.274 1.00 82.56 84 GLY A N 1
ATOM 709 C CA . GLY A 1 84 ? -7.029 3.741 6.570 1.00 82.56 84 GLY A CA 1
ATOM 710 C C . GLY A 1 84 ? -7.011 4.745 7.717 1.00 82.56 84 GLY A C 1
ATOM 711 O O . GLY A 1 84 ? -7.990 4.829 8.451 1.00 82.56 84 GLY A O 1
ATOM 712 N N . ILE A 1 85 ? -5.959 5.562 7.803 1.00 82.38 85 ILE A N 1
ATOM 713 C CA . ILE A 1 85 ? -5.788 6.574 8.854 1.00 82.38 85 ILE A CA 1
ATOM 714 C C . ILE A 1 85 ? -6.950 7.577 8.846 1.00 82.38 85 ILE A C 1
ATOM 716 O O . ILE A 1 85 ? -7.521 7.868 9.897 1.00 82.38 85 ILE A O 1
ATOM 720 N N . THR A 1 86 ? -7.350 8.076 7.672 1.00 83.00 86 THR A N 1
ATOM 721 C CA . THR A 1 86 ? -8.477 9.012 7.549 1.00 83.00 86 THR A CA 1
ATOM 722 C C . THR A 1 86 ? -9.788 8.383 8.020 1.00 83.00 86 THR A C 1
ATOM 724 O O . THR A 1 86 ? -10.564 9.025 8.727 1.00 83.00 86 THR A O 1
ATOM 727 N N . LEU A 1 87 ? -10.046 7.126 7.653 1.00 82.69 87 LEU A N 1
ATOM 728 C CA . LEU A 1 87 ? -11.245 6.401 8.071 1.00 82.69 87 LEU A CA 1
ATOM 729 C C . LEU A 1 87 ? -11.250 6.151 9.585 1.00 82.69 87 LEU A C 1
ATOM 731 O O . LEU A 1 87 ? -12.288 6.303 10.228 1.00 82.69 87 LEU A O 1
ATOM 735 N N . ASP A 1 88 ? -10.090 5.846 10.158 1.00 81.25 88 ASP A N 1
ATOM 736 C CA . ASP A 1 88 ? -9.920 5.594 11.585 1.00 81.25 88 ASP A CA 1
ATOM 737 C C . ASP A 1 88 ? -10.139 6.858 12.435 1.00 81.25 88 ASP A C 1
ATOM 739 O O . ASP A 1 88 ? -10.836 6.801 13.451 1.00 81.25 88 ASP A O 1
ATOM 743 N N . MET A 1 89 ? -9.640 8.014 11.978 1.00 80.81 89 MET A N 1
ATOM 744 C CA . MET A 1 89 ? -9.931 9.320 12.588 1.00 80.81 89 MET A CA 1
ATOM 745 C C . MET A 1 89 ? -11.425 9.660 12.515 1.00 80.81 89 MET A C 1
ATOM 747 O O . MET A 1 89 ? -12.011 10.114 13.494 1.00 80.81 89 MET A O 1
ATOM 751 N N . ARG A 1 90 ? -12.065 9.407 11.366 1.00 78.81 90 ARG A N 1
ATOM 752 C CA . ARG A 1 90 ? -13.487 9.722 11.127 1.00 78.81 90 ARG A CA 1
ATOM 753 C C . ARG A 1 90 ? -14.445 8.859 11.937 1.00 78.81 90 ARG A C 1
ATOM 755 O O . ARG A 1 90 ? -15.528 9.319 12.280 1.00 78.81 90 ARG A O 1
ATOM 762 N N . LEU A 1 91 ? -14.070 7.614 12.208 1.00 75.50 91 LEU A N 1
ATOM 763 C CA . LEU A 1 91 ? -14.856 6.694 13.029 1.00 75.50 91 LEU A CA 1
ATOM 764 C C . LEU A 1 91 ? -14.560 6.841 14.526 1.00 75.50 91 LEU A C 1
ATOM 766 O O . LEU A 1 91 ? -15.172 6.131 15.319 1.00 75.50 91 LEU A O 1
ATOM 770 N N . GLY A 1 92 ? -13.620 7.715 14.915 1.00 69.06 92 GLY A N 1
ATOM 771 C CA . GLY A 1 92 ? -13.190 7.862 16.306 1.00 69.06 92 GLY A CA 1
ATOM 772 C C . GLY A 1 92 ? -12.677 6.551 16.907 1.00 69.06 92 GLY A C 1
ATOM 773 O O . GLY A 1 92 ? -12.765 6.345 18.117 1.00 69.06 92 GLY A O 1
ATOM 774 N N . ARG A 1 93 ? -12.194 5.621 16.069 1.00 70.88 93 ARG A N 1
ATOM 775 C CA . ARG A 1 93 ? -11.825 4.279 16.517 1.00 70.88 93 ARG A CA 1
ATOM 776 C C . ARG A 1 93 ? -10.571 4.394 17.378 1.00 70.88 93 ARG A C 1
ATOM 778 O O . ARG A 1 93 ? -9.535 4.872 16.914 1.00 70.88 93 ARG A O 1
ATOM 785 N N . GLN A 1 94 ? -10.656 3.942 18.627 1.00 63.12 94 GLN A N 1
ATOM 786 C CA . GLN A 1 94 ? -9.511 3.891 19.536 1.00 63.12 94 GLN A CA 1
ATOM 787 C C . GLN A 1 94 ? -8.555 2.790 19.080 1.00 63.12 94 GLN A C 1
ATOM 789 O O . GLN A 1 94 ? -8.637 1.634 19.486 1.00 63.12 94 GLN A O 1
ATOM 794 N N . ILE A 1 95 ? -7.680 3.138 18.143 1.00 67.19 95 ILE A N 1
ATOM 795 C CA . ILE A 1 95 ? -6.616 2.254 17.686 1.00 67.19 95 ILE A CA 1
ATOM 796 C C . ILE A 1 95 ? -5.537 2.223 18.754 1.00 67.19 95 ILE A C 1
ATOM 798 O O . ILE A 1 95 ? -5.075 3.282 19.187 1.00 67.19 95 ILE A O 1
ATOM 802 N N . SER A 1 96 ? -5.122 1.009 19.123 1.00 72.31 96 SER A N 1
ATOM 803 C CA . SER A 1 96 ? -3.969 0.777 19.994 1.00 72.31 96 SER A CA 1
ATOM 804 C C . SER A 1 96 ? -2.772 1.606 19.524 1.00 72.31 96 SER A C 1
ATOM 806 O O . SER A 1 96 ? -2.469 1.656 18.329 1.00 72.31 96 SER A O 1
ATOM 808 N N . THR A 1 97 ? -2.077 2.255 20.456 1.00 75.00 97 THR A N 1
ATOM 809 C CA . THR A 1 97 ? -0.929 3.133 20.180 1.00 75.00 97 THR A CA 1
ATOM 810 C C . THR A 1 97 ? 0.111 2.457 19.282 1.00 75.00 97 THR A C 1
ATOM 812 O O . THR A 1 97 ? 0.643 3.089 18.373 1.00 75.00 97 THR A O 1
ATOM 815 N N . PHE A 1 98 ? 0.307 1.144 19.438 1.00 73.62 98 PHE A N 1
ATOM 816 C CA . PHE A 1 98 ? 1.198 0.339 18.600 1.00 73.62 98 PHE A CA 1
ATOM 817 C C . PHE A 1 98 ? 0.748 0.237 17.137 1.00 73.62 98 PHE A C 1
ATOM 819 O O . PHE A 1 98 ? 1.573 0.296 16.229 1.00 73.62 98 PHE A O 1
ATOM 826 N N . ALA A 1 99 ? -0.555 0.128 16.881 1.00 72.56 99 ALA A N 1
ATOM 827 C CA . ALA A 1 99 ? -1.092 0.084 15.523 1.00 72.56 99 ALA A CA 1
ATOM 828 C C . ALA A 1 99 ? -1.055 1.466 14.849 1.00 72.56 99 ALA A C 1
ATOM 830 O O . ALA A 1 99 ? -0.788 1.550 13.650 1.00 72.56 99 ALA A O 1
ATOM 831 N N . LYS A 1 100 ? -1.232 2.554 15.615 1.00 77.19 100 LYS A N 1
ATOM 832 C CA . LYS A 1 100 ? -0.984 3.916 15.113 1.00 77.19 100 LYS A CA 1
ATOM 833 C C . LYS A 1 100 ? 0.487 4.108 14.752 1.00 77.19 100 LYS A C 1
ATOM 835 O O . LYS A 1 100 ? 0.775 4.540 13.641 1.00 77.19 100 LYS A O 1
ATOM 840 N N . LEU A 1 101 ? 1.401 3.731 15.650 1.00 79.75 101 LEU A N 1
ATOM 841 C CA . LEU A 1 101 ? 2.843 3.830 15.423 1.00 79.75 101 LEU A CA 1
ATOM 842 C C . LEU A 1 101 ? 3.269 3.033 14.187 1.00 79.75 101 LEU A C 1
ATOM 844 O O . LEU A 1 101 ? 3.976 3.559 13.333 1.00 79.75 101 LEU A O 1
ATOM 848 N N . LYS A 1 102 ? 2.762 1.806 14.037 1.00 79.88 102 LYS A N 1
ATOM 849 C CA . LYS A 1 102 ? 2.997 0.993 12.843 1.00 79.88 102 LYS A CA 1
ATOM 850 C C . LYS A 1 102 ? 2.552 1.701 11.561 1.00 79.88 102 LYS A C 1
ATOM 852 O O . LYS A 1 102 ? 3.330 1.776 10.618 1.00 79.88 102 LYS A O 1
ATOM 857 N N . ASN A 1 103 ? 1.336 2.248 11.525 1.00 80.75 103 ASN A N 1
ATOM 858 C CA . ASN A 1 103 ? 0.847 2.965 10.344 1.00 80.75 103 ASN A CA 1
ATOM 859 C C . ASN A 1 103 ? 1.693 4.211 10.031 1.00 80.75 103 ASN A C 1
ATOM 861 O O . ASN A 1 103 ? 1.929 4.502 8.862 1.00 80.75 103 ASN A O 1
ATOM 865 N N . VAL A 1 104 ? 2.171 4.921 11.059 1.00 82.81 104 VAL A N 1
ATOM 866 C CA . VAL A 1 104 ? 3.060 6.084 10.909 1.00 82.81 104 VAL A CA 1
ATOM 867 C C . VAL A 1 104 ? 4.433 5.677 10.377 1.00 82.81 104 VAL A C 1
ATOM 869 O O . VAL A 1 104 ? 4.976 6.403 9.556 1.00 82.81 104 VAL A O 1
ATOM 872 N N . MET A 1 105 ? 4.974 4.525 10.785 1.00 82.25 105 MET A N 1
ATOM 873 C CA . MET A 1 105 ? 6.239 4.000 10.253 1.00 82.25 105 MET A CA 1
ATOM 874 C C . MET A 1 105 ? 6.100 3.451 8.829 1.00 82.25 105 MET A C 1
ATOM 876 O O . MET A 1 105 ? 7.000 3.629 8.014 1.00 82.25 105 MET A O 1
ATOM 880 N N . ASP A 1 106 ? 4.971 2.818 8.505 1.00 83.19 106 ASP A N 1
ATOM 881 C CA . ASP A 1 106 ? 4.711 2.266 7.172 1.00 83.19 106 ASP A CA 1
ATOM 882 C C . ASP A 1 106 ? 4.452 3.360 6.120 1.00 83.19 106 ASP A C 1
ATOM 884 O O . ASP A 1 106 ? 4.729 3.158 4.938 1.00 83.19 106 ASP A O 1
ATOM 888 N N . LEU A 1 107 ? 3.965 4.537 6.532 1.00 85.50 107 LEU A N 1
ATOM 889 C CA . LEU A 1 107 ? 3.676 5.665 5.643 1.00 85.50 107 LEU A CA 1
ATOM 890 C C . LEU A 1 107 ? 4.914 6.193 4.877 1.00 85.50 107 LEU A C 1
ATOM 892 O O . LEU A 1 107 ? 4.850 6.238 3.644 1.00 85.50 107 LEU A O 1
ATOM 896 N N . PRO A 1 108 ? 6.039 6.566 5.526 1.00 83.69 108 PRO A N 1
ATOM 897 C CA . PRO A 1 108 ? 7.241 7.009 4.828 1.00 83.69 108 PRO A CA 1
ATOM 898 C C . PRO A 1 108 ? 7.875 5.881 4.011 1.00 83.69 108 PRO A C 1
ATOM 900 O O . PRO A 1 108 ? 8.352 6.141 2.912 1.00 83.69 108 PRO A O 1
ATOM 903 N N . ILE A 1 109 ? 7.822 4.628 4.480 1.00 84.06 109 ILE A N 1
ATOM 904 C CA . ILE A 1 109 ? 8.332 3.470 3.728 1.00 84.06 109 ILE A CA 1
ATOM 905 C C . ILE A 1 109 ? 7.560 3.318 2.410 1.00 84.06 109 ILE A C 1
ATOM 907 O O . ILE A 1 109 ? 8.159 3.238 1.336 1.00 84.06 109 ILE A O 1
ATOM 911 N N . ALA A 1 110 ? 6.225 3.335 2.471 1.00 84.88 110 ALA A N 1
ATOM 912 C CA . ALA A 1 110 ? 5.377 3.247 1.288 1.00 84.88 110 ALA A CA 1
ATOM 913 C C . ALA A 1 110 ? 5.591 4.439 0.339 1.00 84.88 110 ALA A C 1
ATOM 915 O O . ALA A 1 110 ? 5.624 4.249 -0.877 1.00 84.88 110 ALA A O 1
ATOM 916 N N . LEU A 1 111 ? 5.794 5.646 0.880 1.00 84.69 111 LEU A N 1
ATOM 917 C CA . LEU A 1 111 ? 6.074 6.852 0.099 1.00 84.69 111 LEU A CA 1
ATOM 918 C C . LEU A 1 111 ? 7.429 6.781 -0.622 1.00 84.69 111 LEU A C 1
ATOM 920 O O . LEU A 1 111 ? 7.489 7.046 -1.823 1.00 84.69 111 LEU A O 1
ATOM 924 N N . ILE A 1 112 ? 8.498 6.386 0.077 1.00 84.69 112 ILE A N 1
ATOM 925 C CA . ILE A 1 112 ? 9.844 6.218 -0.496 1.00 84.69 112 ILE A CA 1
ATOM 926 C C . ILE A 1 112 ? 9.801 5.206 -1.643 1.00 84.69 112 ILE A C 1
ATOM 928 O O . ILE A 1 112 ? 10.328 5.475 -2.722 1.00 84.69 112 ILE A O 1
ATOM 932 N N . LEU A 1 113 ? 9.110 4.079 -1.454 1.00 83.12 113 LEU A N 1
ATOM 933 C CA . LEU A 1 113 ? 8.971 3.037 -2.475 1.00 83.12 113 LEU A CA 1
ATOM 934 C C . LEU A 1 113 ? 8.086 3.468 -3.659 1.00 83.12 113 LEU A C 1
ATOM 936 O O . LEU A 1 113 ? 8.362 3.101 -4.804 1.00 83.12 113 LEU A O 1
ATOM 940 N N . ALA A 1 114 ? 7.050 4.274 -3.413 1.00 82.19 114 ALA A N 1
ATOM 941 C CA . ALA A 1 114 ? 6.177 4.824 -4.451 1.00 82.19 114 ALA A CA 1
ATOM 942 C C . ALA A 1 114 ? 6.880 5.889 -5.314 1.00 82.19 114 ALA A C 1
ATOM 944 O O . ALA A 1 114 ? 6.702 5.925 -6.539 1.00 82.19 114 ALA A O 1
ATOM 945 N N . LEU A 1 115 ? 7.691 6.743 -4.684 1.00 82.81 115 LEU A N 1
ATOM 946 C CA . LEU A 1 115 ? 8.478 7.785 -5.347 1.00 82.81 115 LEU A CA 1
ATOM 947 C C . LEU A 1 115 ? 9.818 7.269 -5.892 1.00 82.81 115 LEU A C 1
ATOM 949 O O . LEU A 1 115 ? 10.413 7.923 -6.743 1.00 82.81 115 LEU A O 1
ATOM 953 N N . ARG A 1 116 ? 10.272 6.091 -5.444 1.00 78.50 116 ARG A N 1
ATOM 954 C CA . ARG A 1 116 ? 11.604 5.526 -5.721 1.00 78.50 116 ARG A CA 1
ATOM 955 C C . ARG A 1 116 ? 12.737 6.502 -5.407 1.00 78.50 116 ARG A C 1
ATOM 957 O O . ARG A 1 116 ? 13.706 6.610 -6.160 1.00 78.50 116 ARG A O 1
ATOM 964 N N . VAL A 1 117 ? 12.604 7.205 -4.286 1.00 81.19 117 VAL A N 1
ATOM 965 C CA . VAL A 1 117 ? 13.683 8.047 -3.765 1.00 81.19 117 VAL A CA 1
ATOM 966 C C . VAL A 1 117 ? 14.842 7.131 -3.385 1.00 81.19 117 VAL A C 1
ATOM 968 O O . VAL A 1 117 ? 14.633 6.113 -2.726 1.00 81.19 117 VAL A O 1
ATOM 971 N N . ARG A 1 118 ? 16.057 7.473 -3.823 1.00 75.06 118 ARG A N 1
ATOM 972 C CA . ARG A 1 118 ? 17.262 6.778 -3.365 1.00 75.06 118 ARG A CA 1
ATOM 973 C C . ARG A 1 118 ? 17.472 7.122 -1.897 1.00 75.06 118 ARG A C 1
ATOM 975 O O . ARG A 1 118 ? 17.706 8.279 -1.563 1.00 75.06 118 ARG A O 1
ATOM 982 N N . VAL A 1 119 ? 17.354 6.116 -1.050 1.00 79.75 119 VAL A N 1
ATOM 983 C CA . VAL A 1 119 ? 17.624 6.182 0.385 1.00 79.75 119 VAL A CA 1
ATOM 984 C C . VAL A 1 119 ? 18.628 5.081 0.684 1.00 79.75 119 VAL A C 1
ATOM 986 O O . VAL A 1 119 ? 18.678 4.091 -0.042 1.00 79.75 119 VAL A O 1
ATOM 989 N N . ASP A 1 120 ? 19.437 5.281 1.717 1.00 85.56 120 ASP A N 1
ATOM 990 C CA . ASP A 1 120 ? 20.368 4.269 2.198 1.00 85.56 120 ASP A CA 1
ATOM 991 C C . ASP A 1 120 ? 19.636 2.942 2.474 1.00 85.56 120 ASP A C 1
ATOM 993 O O . ASP A 1 120 ? 18.613 2.912 3.175 1.00 85.56 120 ASP A O 1
ATOM 997 N N . ASP A 1 121 ? 20.151 1.850 1.906 1.00 80.38 121 ASP A N 1
ATOM 998 C CA . ASP A 1 121 ? 19.548 0.525 2.023 1.00 80.38 121 ASP A CA 1
ATOM 999 C C . ASP A 1 121 ? 19.495 0.062 3.486 1.00 80.38 121 ASP A C 1
ATOM 1001 O O . ASP A 1 121 ? 18.525 -0.586 3.885 1.00 80.38 121 ASP A O 1
ATOM 1005 N N . ALA A 1 122 ? 20.471 0.448 4.319 1.00 83.62 122 ALA A N 1
ATOM 1006 C CA . ALA A 1 122 ? 20.492 0.102 5.736 1.00 83.62 122 ALA A CA 1
ATOM 1007 C C . ALA A 1 122 ? 19.356 0.795 6.500 1.00 83.62 122 ALA A C 1
ATOM 1009 O O . ALA A 1 122 ? 18.696 0.166 7.332 1.00 83.62 122 ALA A O 1
ATOM 1010 N N . LEU A 1 123 ? 19.067 2.062 6.180 1.00 81.06 123 LEU A N 1
ATOM 1011 C CA . LEU A 1 123 ? 17.949 2.796 6.778 1.00 81.06 123 LEU A CA 1
ATOM 1012 C C . LEU A 1 123 ? 16.607 2.194 6.363 1.00 81.06 123 LEU A C 1
ATOM 1014 O O . LEU A 1 123 ? 15.743 1.970 7.214 1.00 81.06 123 LEU A O 1
ATOM 1018 N N . LEU A 1 124 ? 16.434 1.889 5.074 1.00 84.31 124 LEU A N 1
ATOM 1019 C CA . LEU A 1 124 ? 15.208 1.272 4.571 1.00 84.31 124 LEU A CA 1
ATOM 1020 C C . LEU A 1 124 ? 14.991 -0.119 5.185 1.00 84.31 124 LEU A C 1
ATOM 1022 O O . LEU A 1 124 ? 13.872 -0.444 5.596 1.00 84.31 124 LEU A O 1
ATOM 1026 N N . CYS A 1 125 ? 16.051 -0.924 5.290 1.00 82.44 125 CYS A N 1
ATOM 1027 C CA . CYS A 1 125 ? 16.006 -2.238 5.926 1.00 82.44 125 CYS A CA 1
ATOM 1028 C C . CYS A 1 125 ? 15.676 -2.126 7.414 1.00 82.44 125 CYS A C 1
ATOM 1030 O O . CYS A 1 125 ? 14.791 -2.837 7.885 1.00 82.44 125 CYS A O 1
ATOM 1032 N N . GLY A 1 126 ? 16.312 -1.207 8.144 1.00 85.88 126 GLY A N 1
ATOM 1033 C CA . GLY A 1 126 ? 16.054 -0.988 9.568 1.00 85.88 126 GLY A CA 1
ATOM 1034 C C . GLY A 1 126 ? 14.613 -0.554 9.847 1.00 85.88 126 GLY A C 1
ATOM 1035 O O . GLY A 1 126 ? 13.951 -1.111 10.727 1.00 85.88 126 GLY A O 1
ATOM 1036 N N . LEU A 1 127 ? 14.087 0.382 9.052 1.00 82.75 127 LEU A N 1
ATOM 1037 C CA . LEU A 1 127 ? 12.687 0.817 9.109 1.00 82.75 127 LEU A CA 1
ATOM 1038 C C . LEU A 1 127 ? 11.718 -0.333 8.809 1.00 82.75 127 LEU A C 1
ATOM 1040 O O . LEU A 1 127 ? 10.743 -0.534 9.537 1.00 82.75 127 LEU A O 1
ATOM 1044 N N . SER A 1 128 ? 12.010 -1.115 7.770 1.00 83.06 128 SER A N 1
ATOM 1045 C CA . SER A 1 128 ? 11.188 -2.260 7.367 1.00 83.06 128 SER A CA 1
ATOM 1046 C C . SER A 1 128 ? 11.194 -3.363 8.428 1.00 83.06 128 SER A C 1
ATOM 1048 O O . SER A 1 128 ? 10.137 -3.898 8.760 1.00 83.06 128 SER A O 1
ATOM 1050 N N . LEU A 1 129 ? 12.357 -3.662 9.016 1.00 85.31 129 LEU A N 1
ATOM 1051 C CA . LEU A 1 129 ? 12.514 -4.641 10.091 1.00 85.31 129 LEU A CA 1
ATOM 1052 C C . LEU A 1 129 ? 11.767 -4.201 11.355 1.00 85.31 129 LEU A C 1
ATOM 1054 O O . LEU A 1 129 ? 11.020 -4.982 11.939 1.00 85.31 129 LEU A O 1
ATOM 1058 N N . SER A 1 130 ? 11.907 -2.931 11.738 1.00 84.12 130 SER A N 1
ATOM 1059 C CA . SER A 1 130 ? 11.212 -2.356 12.894 1.00 84.12 130 SER A CA 1
ATOM 1060 C C . SER A 1 130 ? 9.692 -2.404 12.713 1.00 84.12 130 SER A C 1
ATOM 1062 O O . SER A 1 130 ? 8.959 -2.808 13.617 1.00 84.12 130 SER A O 1
ATOM 1064 N N . SER A 1 131 ? 9.203 -2.075 11.512 1.00 83.44 131 SER A N 1
ATOM 1065 C CA . SER A 1 131 ? 7.781 -2.198 11.174 1.00 83.44 131 SER A CA 1
ATOM 1066 C C . SER A 1 131 ? 7.291 -3.653 11.174 1.00 83.44 131 SER A C 1
ATOM 1068 O O . SER A 1 131 ? 6.159 -3.932 11.598 1.00 83.44 131 SER A O 1
ATOM 1070 N N . ALA A 1 132 ? 8.121 -4.594 10.712 1.00 81.50 132 ALA A N 1
ATOM 1071 C CA . ALA A 1 132 ? 7.812 -6.019 10.742 1.00 81.50 132 ALA A CA 1
ATOM 1072 C C . ALA A 1 132 ? 7.715 -6.534 12.185 1.00 81.50 132 ALA A C 1
ATOM 1074 O O . ALA A 1 132 ? 6.736 -7.203 12.521 1.00 81.50 132 ALA A O 1
ATOM 1075 N N . LEU A 1 133 ? 8.653 -6.145 13.054 1.00 85.69 133 LEU A N 1
ATOM 1076 C CA . LEU A 1 133 ? 8.658 -6.500 14.474 1.00 85.69 133 LEU A CA 1
ATOM 1077 C C . LEU A 1 133 ? 7.397 -5.985 15.185 1.00 85.69 133 LEU A C 1
ATOM 1079 O O . LEU A 1 133 ? 6.719 -6.747 15.873 1.00 85.69 133 LEU A O 1
ATOM 1083 N N . LEU A 1 134 ? 7.020 -4.722 14.948 1.00 80.31 134 LEU A N 1
ATOM 1084 C CA . LEU A 1 134 ? 5.763 -4.150 15.449 1.00 80.31 134 LEU A CA 1
ATOM 1085 C C . LEU A 1 134 ? 4.535 -4.906 14.924 1.00 80.31 134 LEU A C 1
ATOM 1087 O O . LEU A 1 134 ? 3.555 -5.086 15.646 1.00 80.31 134 LEU A O 1
ATOM 1091 N N . GLY A 1 135 ? 4.579 -5.369 13.673 1.00 78.00 135 GLY A N 1
ATOM 1092 C CA . GLY A 1 135 ? 3.528 -6.193 13.081 1.00 78.00 135 GLY A CA 1
ATOM 1093 C C . GLY A 1 135 ? 3.353 -7.533 13.796 1.00 78.00 135 GLY A C 1
ATOM 1094 O O . GLY A 1 135 ? 2.221 -7.912 14.098 1.00 78.00 135 GLY A O 1
ATOM 1095 N N . VAL A 1 136 ? 4.457 -8.216 14.105 1.00 80.88 136 VAL A N 1
ATOM 1096 C CA . VAL A 1 136 ? 4.452 -9.477 14.861 1.00 80.88 136 VAL A CA 1
ATOM 1097 C C . VAL A 1 136 ? 3.940 -9.250 16.284 1.00 80.88 136 VAL A C 1
ATOM 1099 O O . VAL A 1 136 ? 3.065 -9.981 16.741 1.00 80.88 136 VAL A O 1
ATOM 1102 N N . GLN A 1 137 ? 4.404 -8.194 16.956 1.00 81.12 137 GLN A N 1
ATOM 1103 C CA . GLN A 1 137 ? 3.950 -7.830 18.302 1.00 81.12 137 GLN A CA 1
ATOM 1104 C C . GLN A 1 137 ? 2.443 -7.545 18.349 1.00 81.12 137 GLN A C 1
ATOM 1106 O O . GLN A 1 137 ? 1.749 -8.029 19.240 1.00 81.12 137 GLN A O 1
ATOM 1111 N N . LEU A 1 138 ? 1.897 -6.832 17.359 1.00 76.69 138 LEU A N 1
ATOM 1112 C CA . LEU A 1 138 ? 0.453 -6.595 17.238 1.00 76.69 138 LEU A CA 1
ATOM 1113 C C . LEU A 1 138 ? -0.347 -7.881 16.994 1.00 76.69 138 LEU A C 1
ATOM 1115 O O . LEU A 1 138 ? -1.453 -8.021 17.506 1.00 76.69 138 LEU A O 1
ATOM 1119 N N . GLN A 1 139 ? 0.190 -8.823 16.216 1.00 75.31 139 GLN A N 1
ATOM 1120 C CA . GLN A 1 139 ? -0.458 -10.121 16.011 1.00 75.31 139 GLN A CA 1
ATOM 1121 C C . GLN A 1 139 ? -0.428 -10.983 17.271 1.00 75.31 139 GLN A C 1
ATOM 1123 O O . GLN A 1 139 ? -1.386 -11.708 17.525 1.00 75.31 139 GLN A O 1
ATOM 1128 N N . TRP A 1 140 ? 0.647 -10.902 18.054 1.00 75.62 140 TRP A N 1
ATOM 1129 C CA . TRP A 1 140 ? 0.781 -11.637 19.307 1.00 75.62 140 TRP A CA 1
ATOM 1130 C C . TRP A 1 140 ? -0.137 -11.064 20.389 1.00 75.62 140 TRP A C 1
ATOM 1132 O O . TRP A 1 140 ? -0.920 -11.799 20.980 1.00 75.62 140 TRP A O 1
ATOM 1142 N N . THR A 1 141 ? -0.103 -9.748 20.599 1.00 69.19 141 THR A N 1
ATOM 1143 C CA . THR A 1 141 ? -0.953 -9.045 21.580 1.00 69.19 141 THR A CA 1
ATOM 1144 C C . THR A 1 141 ? -2.435 -9.048 21.198 1.00 69.19 141 THR A C 1
ATOM 1146 O O . THR A 1 141 ? -3.295 -8.968 22.067 1.00 69.19 141 THR A O 1
ATOM 1149 N N . GLY A 1 142 ? -2.744 -9.160 19.903 1.00 57.88 142 GLY A N 1
ATOM 1150 C CA . GLY A 1 142 ? -4.103 -9.258 19.375 1.00 57.88 142 GLY A CA 1
ATOM 1151 C C . GLY A 1 142 ? -4.683 -10.674 19.318 1.00 57.88 142 GLY A C 1
ATOM 1152 O O . GLY A 1 142 ? -5.839 -10.809 18.919 1.00 57.88 142 GLY A O 1
ATOM 1153 N N . ARG A 1 143 ? -3.938 -11.730 19.690 1.00 45.72 143 ARG A N 1
ATOM 1154 C CA . ARG A 1 143 ? -4.549 -13.040 19.952 1.00 45.72 143 ARG A CA 1
ATOM 1155 C C . ARG A 1 143 ? -5.233 -12.958 21.318 1.00 45.72 143 ARG A C 1
ATOM 1157 O O . ARG A 1 143 ? -4.515 -12.918 22.316 1.00 45.72 143 ARG A O 1
ATOM 1164 N N . PRO A 1 144 ? -6.579 -12.966 21.418 1.00 44.25 144 PRO A N 1
ATOM 1165 C CA . PRO A 1 144 ? -7.183 -13.365 22.675 1.00 44.25 144 PRO A CA 1
ATOM 1166 C C . PRO A 1 144 ? -6.616 -14.743 23.005 1.00 44.25 144 PRO A C 1
ATOM 1168 O O . PRO A 1 144 ? -6.554 -15.624 22.144 1.00 44.25 144 PRO A O 1
ATOM 1171 N N . SER A 1 145 ? -6.134 -14.889 24.230 1.00 40.31 145 SER A N 1
ATOM 1172 C CA . SER A 1 145 ? -5.795 -16.154 24.858 1.00 40.31 145 SER A CA 1
ATOM 1173 C C . SER A 1 145 ? -6.979 -17.112 24.726 1.00 40.31 145 SER A C 1
ATOM 1175 O O . SER A 1 145 ? -7.862 -17.176 25.576 1.00 40.31 145 SER A O 1
ATOM 1177 N N . LEU A 1 146 ? -6.999 -17.858 23.626 1.00 41.94 146 LEU A N 1
ATOM 1178 C CA . LEU A 1 146 ? -7.923 -18.945 23.335 1.00 41.94 146 LEU A CA 1
ATOM 1179 C C . LEU A 1 146 ? -7.477 -20.165 24.158 1.00 41.94 146 LEU A C 1
ATOM 1181 O O . LEU A 1 146 ? -7.079 -21.187 23.615 1.00 41.94 146 LEU A O 1
ATOM 1185 N N . ILE A 1 147 ? -7.432 -19.986 25.482 1.00 42.38 147 ILE A N 1
ATOM 1186 C CA . ILE A 1 147 ? -7.163 -21.023 26.490 1.00 42.38 147 ILE A CA 1
ATOM 1187 C C . ILE A 1 147 ? -8.178 -20.948 27.645 1.00 42.38 147 ILE A C 1
ATOM 1189 O O . ILE A 1 147 ? -8.372 -21.943 28.331 1.00 42.38 147 ILE A O 1
ATOM 1193 N N . THR A 1 148 ? -8.946 -19.868 27.818 1.00 39.44 148 THR A N 1
ATOM 1194 C CA . THR A 1 148 ? -10.050 -19.871 28.799 1.00 39.44 148 THR A CA 1
ATOM 1195 C C . THR A 1 148 ? -11.343 -20.388 28.163 1.00 39.44 148 THR A C 1
ATOM 1197 O O . THR A 1 148 ? -12.347 -19.683 28.073 1.00 39.44 148 THR A O 1
ATOM 1200 N N . ILE A 1 149 ? -11.319 -21.631 27.675 1.00 43.53 149 ILE A N 1
ATOM 1201 C CA . ILE A 1 149 ? -12.550 -22.392 27.448 1.00 43.53 149 ILE A CA 1
ATOM 1202 C C . ILE A 1 149 ? -13.042 -22.804 28.836 1.00 43.53 149 ILE A C 1
ATOM 1204 O O . ILE A 1 149 ? -12.455 -23.670 29.471 1.00 43.53 149 ILE A O 1
ATOM 1208 N N . LYS A 1 150 ? -14.072 -22.095 29.307 1.00 38.94 150 LYS A N 1
ATOM 1209 C CA . LYS A 1 150 ? -15.092 -22.533 30.268 1.00 38.94 150 LYS A CA 1
ATOM 1210 C C . LYS A 1 150 ? -14.759 -23.804 31.074 1.00 38.94 150 LYS A C 1
ATOM 1212 O O . LYS A 1 150 ? -15.035 -24.911 30.627 1.00 38.94 150 LYS A O 1
ATOM 1217 N N . SER A 1 151 ? -14.284 -23.624 32.305 1.00 37.97 151 SER A N 1
ATOM 1218 C CA . SER A 1 151 ? -14.475 -24.597 33.395 1.00 37.97 151 SER A CA 1
ATOM 1219 C C . SER A 1 151 ? -15.352 -24.036 34.527 1.00 37.97 151 SER A C 1
ATOM 1221 O O . SER A 1 151 ? -15.360 -24.577 35.627 1.00 37.97 151 SER A O 1
ATOM 1223 N N . LEU A 1 152 ? -16.077 -22.940 34.280 1.00 44.06 152 LEU A N 1
ATOM 1224 C CA . LEU A 1 152 ? -17.192 -22.504 35.119 1.00 44.06 152 LEU A CA 1
ATOM 1225 C C . LEU A 1 152 ? -18.472 -22.768 34.332 1.00 44.06 152 LEU A C 1
ATOM 1227 O O . LEU A 1 152 ? -18.899 -21.901 33.585 1.00 44.06 152 LEU A O 1
ATOM 1231 N N . ASP A 1 153 ? -18.962 -24.000 34.410 1.00 41.34 153 ASP A N 1
ATOM 1232 C CA . ASP A 1 153 ? -20.358 -24.408 34.186 1.00 41.34 153 ASP A CA 1
ATOM 1233 C C . ASP A 1 153 ? -20.455 -25.887 34.632 1.00 41.34 153 ASP A C 1
ATOM 1235 O O . ASP A 1 153 ? -20.688 -26.797 33.843 1.00 41.34 153 ASP A O 1
ATOM 1239 N N . SER A 1 154 ? -20.155 -26.147 35.907 1.00 45.28 154 SER A N 1
ATOM 1240 C CA . SER A 1 154 ? -20.538 -27.383 36.607 1.00 45.28 154 SER A CA 1
ATOM 1241 C C . SER A 1 154 ? -20.606 -27.086 38.103 1.00 45.28 154 SER A C 1
ATOM 1243 O O . SER A 1 154 ? -19.800 -27.557 38.904 1.00 45.28 154 SER A O 1
ATOM 1245 N N . ALA A 1 155 ? -21.532 -26.195 38.435 1.00 42.44 155 ALA A N 1
ATOM 1246 C CA . ALA A 1 155 ? -22.074 -25.998 39.766 1.00 42.44 155 ALA A CA 1
ATOM 1247 C C . ALA A 1 155 ? -23.555 -25.673 39.571 1.00 42.44 155 ALA A C 1
ATOM 1249 O O . ALA A 1 155 ? -23.925 -24.507 39.537 1.00 42.44 155 ALA A O 1
ATOM 1250 N N . GLU A 1 156 ? -24.328 -26.724 39.303 1.00 36.56 156 GLU A N 1
ATOM 1251 C CA . GLU A 1 156 ? -25.726 -26.939 39.699 1.00 36.56 156 GLU A CA 1
ATOM 1252 C C . GLU A 1 156 ? -26.130 -28.367 39.312 1.00 36.56 156 GLU A C 1
ATOM 1254 O O . GLU A 1 156 ? -25.884 -28.765 38.149 1.00 36.56 156 GLU A O 1
#

Secondary structure (DSSP, 8-state):
-HHHHHHHHHHHTTT---SSHHHHHHHHHHHHHHHHHHHHHHHHHH-S-EEEEEE-SSS-EEEEEEE-HHHHHHHHHHHHHHHHHHHHHHTT----HHHHHHHHHHHHHHHHHHHT----HHHHHHHHHHHHHHHHHHHHHTS--TT---------

Organism: NCBI:txid157072

Sequence (156 aa):
MRLFRFIDMWMLFPTVKDKSSVTRFLRKARILTFVCMYLFENISLFFPSTHVTVDEGQGKRRTVLTVRWSRWCHVCWFASLVLGITLDMRLGRQISTFAKLKNVMDLPIALILALRVRVDDALLCGLSLSSALLGVQLQWTGRPSLITIKSLDSAE

Foldseek 3Di:
DLVVVLVVLVVCLVVDDDPDPVLNVLSVLLSVLSVLLVVLVVCCVVPQWDFDWDDPPPPDTDRPDIDGSQLSSLVSVLSNLVSVVVSCVVVVPPDDPLVVVLSVLVNVLSVCSNVVPDDPPVVSVVSVVVSVVSVVVCVVVPDDPPPPPDPPDPDD

Radius of gyration: 21.21 Å; chains: 1; bounding box: 46×37×80 Å

pLDDT: mean 73.27, std 13.11, range [36.56, 87.12]